Protein AF-A0A399F0K6-F1 (afdb_monomer_lite)

pLDDT: mean 90.64, std 8.32, range [60.53, 98.31]

Sequence (145 aa):
MRLSDVAQAIQGRLEGPDLEVSRLAPPETARPGELVAVREPKFLPQALQSGAALVLPDGLPLPEARSAVRVASLGAAWPRLLALFEPAEPWAGPGVHPTALVEAGVALDAVKDLLGHASISTTQIYLHATAGRLAEAARKLPRLP

Radius of gyration: 25.88 Å; chains: 1; bounding box: 55×28×73 Å

Foldseek 3Di:
DWVVVLLVQLVWDKDADTDAAQEADDLQAAADRHEYECPDLVCVVSNVVRNYAYEDEPPRDDPRHHMYTYDPDCVSSVVSNCVVHPPDDPVPDDDDDLLVCVVVVNDLVVSCVVVVNPDSVVSCVSVVDDPVNVVVVVVVDDDDD

Organism: NCBI:txid1408545

Structure (mmCIF, N/CA/C/O backbone):
data_AF-A0A399F0K6-F1
#
_entry.id   AF-A0A399F0K6-F1
#
loop_
_atom_site.group_PDB
_atom_site.id
_atom_site.type_symbol
_atom_site.label_atom_id
_atom_site.label_alt_id
_atom_site.label_comp_id
_atom_site.label_asym_id
_atom_site.label_entity_id
_atom_site.label_seq_id
_atom_site.pdbx_PDB_ins_code
_atom_site.Cartn_x
_atom_site.Cartn_y
_atom_site.Cartn_z
_atom_site.occupancy
_atom_site.B_iso_or_equiv
_atom_site.auth_seq_id
_atom_site.auth_comp_id
_atom_site.auth_asym_id
_atom_site.auth_atom_id
_atom_site.pdbx_PDB_model_num
ATOM 1 N N . MET A 1 1 ? -9.469 4.001 -2.336 1.00 94.31 1 MET A N 1
ATOM 2 C CA . MET A 1 1 ? -9.821 2.567 -2.205 1.00 94.31 1 MET A CA 1
ATOM 3 C C . MET A 1 1 ? -10.547 2.380 -0.885 1.00 94.31 1 MET A C 1
ATOM 5 O O . MET A 1 1 ? -10.182 3.072 0.060 1.00 94.31 1 MET A O 1
ATOM 9 N N . ARG A 1 2 ? -11.571 1.526 -0.800 1.00 97.81 2 ARG A N 1
ATOM 10 C CA . ARG A 1 2 ? -12.277 1.286 0.470 1.00 97.81 2 ARG A CA 1
ATOM 11 C C . ARG A 1 2 ? -11.518 0.286 1.341 1.00 97.81 2 ARG A C 1
ATOM 13 O O . ARG A 1 2 ? -10.763 -0.539 0.829 1.00 97.81 2 ARG A O 1
ATOM 20 N N . LEU A 1 3 ? -11.692 0.347 2.661 1.00 98.00 3 LEU A N 1
ATOM 21 C CA . LEU A 1 3 ? -11.060 -0.611 3.575 1.00 98.00 3 LEU A CA 1
ATOM 22 C C . LEU A 1 3 ? -11.582 -2.036 3.376 1.00 98.00 3 LEU A C 1
ATOM 24 O O . LEU A 1 3 ? -10.837 -2.986 3.601 1.00 98.00 3 LEU A O 1
ATOM 28 N N . SER A 1 4 ? -12.828 -2.190 2.931 1.00 98.12 4 SER A N 1
ATOM 29 C CA . SER A 1 4 ? -13.395 -3.467 2.493 1.00 98.12 4 SER A CA 1
ATOM 30 C C . SER A 1 4 ? -12.610 -4.080 1.322 1.00 98.12 4 SER A C 1
ATOM 32 O O . SER A 1 4 ? -12.251 -5.258 1.391 1.00 98.12 4 SER A O 1
ATOM 34 N N . ASP A 1 5 ? -12.243 -3.278 0.316 1.00 98.19 5 ASP A N 1
ATOM 35 C CA . ASP A 1 5 ? -11.397 -3.713 -0.807 1.00 98.19 5 ASP A CA 1
ATOM 36 C C . ASP A 1 5 ? -10.002 -4.133 -0.320 1.00 98.19 5 ASP A C 1
ATOM 38 O O . ASP A 1 5 ? -9.488 -5.189 -0.697 1.00 98.19 5 ASP A O 1
ATOM 42 N N . VAL A 1 6 ? -9.399 -3.328 0.568 1.00 98.06 6 VAL A N 1
ATOM 43 C CA . VAL A 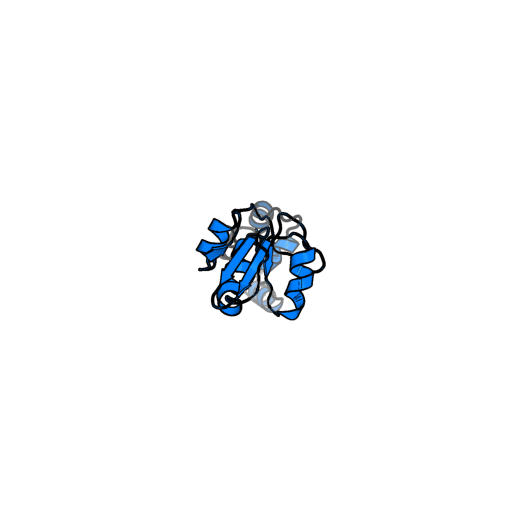1 6 ? -8.099 -3.642 1.182 1.00 98.06 6 VAL A CA 1
ATOM 44 C C . VAL A 1 6 ? -8.183 -4.965 1.943 1.00 98.06 6 VAL A C 1
ATOM 46 O O . VAL A 1 6 ? -7.325 -5.827 1.760 1.00 98.06 6 VAL A O 1
ATOM 49 N N . ALA A 1 7 ? -9.218 -5.150 2.768 1.00 98.25 7 ALA A N 1
ATOM 50 C CA . ALA A 1 7 ? -9.437 -6.371 3.535 1.00 98.25 7 ALA A CA 1
ATOM 51 C C . ALA A 1 7 ? -9.543 -7.595 2.623 1.00 98.25 7 ALA A C 1
ATOM 53 O O . ALA A 1 7 ? -8.850 -8.584 2.857 1.00 98.25 7 ALA A O 1
ATOM 54 N N . GLN A 1 8 ? -10.326 -7.516 1.549 1.00 98.00 8 GLN A N 1
ATOM 55 C CA . GLN A 1 8 ? -10.437 -8.602 0.580 1.00 98.00 8 GLN A CA 1
ATOM 56 C C . GLN A 1 8 ? -9.084 -8.925 -0.072 1.00 98.00 8 GLN A C 1
ATOM 58 O O . GLN A 1 8 ? -8.683 -10.090 -0.122 1.00 98.00 8 GLN A O 1
ATOM 63 N N . ALA A 1 9 ? -8.355 -7.906 -0.530 1.00 97.38 9 ALA A N 1
ATOM 64 C CA . ALA A 1 9 ? -7.089 -8.081 -1.234 1.00 97.38 9 ALA A CA 1
ATOM 65 C C . ALA A 1 9 ? -5.976 -8.668 -0.351 1.00 97.38 9 ALA A C 1
ATOM 67 O O . ALA A 1 9 ? -5.178 -9.484 -0.818 1.00 97.38 9 ALA A O 1
ATOM 68 N N . ILE A 1 10 ? -5.925 -8.294 0.932 1.00 97.50 10 ILE A N 1
ATOM 69 C CA . ILE A 1 10 ? -4.909 -8.797 1.870 1.00 97.50 10 ILE A CA 1
ATOM 70 C C . ILE A 1 10 ? -5.371 -10.012 2.684 1.00 97.50 10 ILE A C 1
ATOM 72 O O . ILE A 1 10 ? -4.638 -10.454 3.569 1.00 97.50 10 ILE A O 1
ATOM 76 N N . GLN A 1 11 ? -6.549 -10.569 2.372 1.00 97.31 11 GLN A N 1
ATOM 77 C CA . GLN A 1 11 ? -7.168 -11.698 3.084 1.00 97.31 11 GLN A CA 1
ATOM 78 C C . GLN A 1 11 ? -7.409 -11.406 4.577 1.00 97.31 11 GLN A C 1
ATOM 80 O O . GLN A 1 11 ? -7.213 -12.259 5.443 1.00 97.31 11 GLN A O 1
ATOM 85 N N . GLY A 1 12 ? -7.801 -10.170 4.870 1.00 97.31 12 GLY A N 1
ATOM 86 C CA . GLY A 1 12 ? -8.183 -9.694 6.189 1.00 97.31 12 GLY A CA 1
ATOM 87 C C . GLY A 1 12 ? -9.694 -9.549 6.371 1.00 97.31 12 GLY A C 1
ATOM 88 O O . GLY A 1 12 ? -10.498 -9.894 5.507 1.00 97.31 12 GLY A O 1
ATOM 89 N N . ARG A 1 13 ? -10.081 -8.998 7.521 1.00 97.88 13 ARG A N 1
ATOM 90 C CA . ARG A 1 13 ? -11.466 -8.694 7.899 1.00 97.88 13 ARG A CA 1
ATOM 91 C C . ARG A 1 13 ? -11.575 -7.231 8.304 1.00 97.88 13 ARG A C 1
ATOM 93 O O . ARG A 1 13 ? -10.794 -6.772 9.132 1.00 97.88 13 ARG A O 1
ATOM 100 N N . LEU A 1 14 ? -12.552 -6.517 7.759 1.00 97.75 14 LEU A N 1
ATOM 101 C CA . LEU A 1 14 ? -12.866 -5.158 8.193 1.00 97.75 14 LEU A CA 1
ATOM 102 C C . LEU A 1 14 ? -13.531 -5.169 9.580 1.00 97.75 14 LEU A C 1
ATOM 104 O O . LEU A 1 14 ? -14.462 -5.934 9.825 1.00 97.75 14 LEU A O 1
ATOM 108 N N . GLU A 1 15 ? -13.062 -4.299 10.466 1.00 96.94 15 GLU A N 1
ATOM 109 C CA . GLU A 1 15 ? -13.642 -3.976 11.768 1.00 96.94 15 GLU A CA 1
ATOM 110 C C . GLU A 1 15 ? -13.856 -2.456 11.835 1.00 96.94 15 GLU A C 1
ATOM 112 O O . GLU A 1 15 ? -12.934 -1.689 11.552 1.00 96.94 15 GLU A O 1
ATOM 117 N N . GLY A 1 16 ? -15.069 -2.020 12.181 1.00 95.12 16 GLY A N 1
ATOM 118 C CA . GLY A 1 16 ? -15.456 -0.605 12.170 1.00 95.12 16 GLY A CA 1
ATOM 119 C C . GLY A 1 16 ? -15.940 -0.091 10.800 1.00 95.12 16 GLY A C 1
ATOM 120 O O . GLY A 1 16 ? -16.232 -0.885 9.903 1.00 95.12 16 GLY A O 1
ATOM 121 N N . PRO A 1 17 ? -16.081 1.239 10.638 1.00 96.00 17 PRO A N 1
ATOM 122 C CA . PRO A 1 17 ? -16.594 1.855 9.411 1.00 96.00 17 PRO A CA 1
ATOM 123 C C . PRO A 1 17 ? -15.742 1.573 8.164 1.00 96.00 17 PRO A C 1
ATOM 125 O O . PRO A 1 17 ? -14.512 1.563 8.237 1.00 96.00 17 PRO A O 1
ATOM 128 N N . ASP A 1 18 ? -16.386 1.437 7.002 1.00 97.50 18 ASP A N 1
ATOM 129 C CA . ASP A 1 18 ? -15.705 1.272 5.712 1.00 97.50 18 ASP A CA 1
ATOM 130 C C . ASP A 1 18 ? -15.276 2.623 5.115 1.00 97.50 18 ASP A C 1
ATOM 132 O O . ASP A 1 18 ? -16.019 3.273 4.372 1.00 97.50 18 ASP A O 1
ATOM 136 N N . LEU A 1 19 ? -14.079 3.069 5.499 1.00 97.25 19 LEU A N 1
ATOM 137 C CA . LEU A 1 19 ? -13.510 4.355 5.100 1.00 97.25 19 LEU A CA 1
ATOM 138 C C . LEU A 1 19 ? -12.766 4.263 3.764 1.00 97.25 19 LEU A C 1
ATOM 140 O O . LEU A 1 19 ? -12.253 3.212 3.384 1.00 97.25 19 LEU A O 1
ATOM 144 N N . GLU A 1 20 ? -12.646 5.397 3.078 1.00 97.81 20 GLU A N 1
ATOM 145 C CA . GLU A 1 20 ? -11.737 5.519 1.942 1.00 97.81 20 GLU A CA 1
ATOM 146 C C . GLU A 1 20 ? -10.314 5.819 2.415 1.00 97.81 20 GLU A C 1
ATOM 148 O O . GLU A 1 20 ? -10.082 6.705 3.241 1.00 97.81 20 GLU A O 1
ATOM 153 N N . VAL A 1 21 ? -9.357 5.082 1.856 1.00 97.38 21 VAL A N 1
ATOM 154 C CA . VAL A 1 21 ? -7.924 5.285 2.050 1.00 97.38 21 VAL A CA 1
ATOM 155 C C . VAL A 1 21 ? -7.216 5.498 0.718 1.00 97.38 21 VAL A C 1
ATOM 157 O O . VAL A 1 21 ? -7.592 4.932 -0.317 1.00 97.38 21 VAL A O 1
ATOM 160 N N . SER A 1 22 ? -6.187 6.341 0.753 1.00 95.31 22 SER A N 1
ATOM 161 C CA . SER A 1 22 ? -5.438 6.769 -0.435 1.00 95.31 22 SER A CA 1
ATOM 162 C C . SER A 1 22 ? -4.010 6.228 -0.493 1.00 95.31 22 SER A C 1
ATOM 164 O O . SER A 1 22 ? -3.507 5.976 -1.584 1.00 95.31 22 SER A O 1
ATOM 166 N N . ARG A 1 23 ? -3.353 6.035 0.658 1.00 95.06 23 ARG A N 1
ATOM 167 C CA . ARG A 1 23 ? -1.952 5.596 0.736 1.00 95.06 23 ARG A CA 1
ATOM 168 C C . ARG A 1 23 ? -1.597 4.965 2.080 1.00 95.06 23 ARG A C 1
ATOM 170 O O . ARG A 1 23 ? -2.294 5.179 3.075 1.00 95.06 23 ARG A O 1
ATOM 177 N N . LEU A 1 24 ? -0.466 4.260 2.103 1.00 96.19 24 LEU A N 1
ATOM 178 C CA . LEU A 1 24 ? 0.218 3.863 3.333 1.00 96.19 24 LEU A CA 1
ATOM 179 C C . LEU A 1 24 ? 1.017 5.033 3.914 1.00 96.19 24 LEU A C 1
ATOM 181 O O . LEU A 1 24 ? 1.637 5.799 3.173 1.00 96.19 24 LEU A O 1
ATOM 185 N N . ALA A 1 25 ? 1.038 5.139 5.239 1.00 96.12 25 ALA A N 1
ATOM 186 C CA . ALA A 1 25 ? 1.834 6.124 5.960 1.00 96.12 25 ALA A CA 1
ATOM 187 C C . ALA A 1 25 ? 2.403 5.535 7.264 1.00 96.12 25 ALA A C 1
ATOM 189 O O . ALA A 1 25 ? 1.809 4.622 7.847 1.00 96.12 25 ALA A O 1
ATOM 190 N N . PRO A 1 26 ? 3.560 6.029 7.736 1.00 95.19 26 PRO A N 1
ATOM 191 C CA . PRO A 1 26 ? 4.107 5.626 9.022 1.00 95.19 26 PRO A CA 1
ATOM 192 C C . PRO A 1 26 ? 3.340 6.318 10.171 1.00 95.19 26 PRO A C 1
ATOM 194 O O . PRO A 1 26 ? 2.827 7.429 9.984 1.00 95.19 26 PRO A O 1
ATOM 197 N N . PRO A 1 27 ? 3.245 5.695 11.361 1.00 93.62 27 PRO A N 1
ATOM 198 C CA . PRO A 1 27 ? 2.401 6.175 12.462 1.00 93.62 27 PRO A CA 1
ATOM 199 C C . PRO A 1 27 ? 2.738 7.596 12.949 1.00 93.62 27 PRO A C 1
ATOM 201 O O . PRO A 1 27 ? 1.875 8.259 13.512 1.00 93.62 27 PRO A O 1
ATOM 204 N N . GLU A 1 28 ? 3.960 8.089 12.724 1.00 92.25 28 GLU A N 1
ATOM 205 C CA . GLU A 1 28 ? 4.427 9.443 13.068 1.00 92.25 28 GLU A CA 1
ATOM 206 C C . GLU A 1 28 ? 3.769 10.547 12.237 1.00 92.25 28 GLU A C 1
ATOM 208 O O . GLU A 1 28 ? 3.620 11.668 12.717 1.00 92.25 28 GLU A O 1
ATOM 213 N N . THR A 1 29 ? 3.442 10.264 10.974 1.00 94.69 29 THR A N 1
ATOM 214 C CA . THR A 1 29 ? 3.027 11.296 10.003 1.00 94.69 29 THR A CA 1
ATOM 215 C C . THR A 1 29 ? 1.668 11.033 9.375 1.00 94.69 29 THR A C 1
ATOM 217 O O . THR A 1 29 ? 1.165 11.895 8.647 1.00 94.69 29 THR A O 1
ATOM 220 N N . ALA A 1 30 ? 1.089 9.866 9.656 1.00 96.75 30 ALA A N 1
ATOM 221 C CA . ALA A 1 30 ? -0.192 9.453 9.124 1.00 96.75 30 ALA A CA 1
ATOM 222 C C . ALA A 1 30 ? -1.327 10.403 9.527 1.00 96.75 30 ALA A C 1
ATOM 224 O O . ALA A 1 30 ? -1.291 11.054 10.574 1.00 96.75 30 ALA A O 1
ATOM 225 N N . ARG A 1 31 ? -2.345 10.477 8.670 1.00 96.12 31 ARG A N 1
ATOM 226 C CA . ARG A 1 31 ? -3.515 11.351 8.829 1.00 96.12 31 ARG A CA 1
ATOM 227 C C . ARG A 1 31 ? -4.819 10.593 8.556 1.00 96.12 31 ARG A C 1
ATOM 229 O O . ARG A 1 31 ? -4.789 9.505 7.974 1.00 96.12 31 ARG A O 1
ATOM 236 N N . PRO A 1 32 ? -5.991 11.151 8.915 1.00 96.56 32 PRO A N 1
ATOM 237 C CA . PRO A 1 32 ? -7.271 10.617 8.453 1.00 96.56 32 PRO A CA 1
ATOM 238 C C . PRO A 1 32 ? -7.309 10.491 6.918 1.00 96.56 32 PRO A C 1
ATOM 240 O O . PRO A 1 32 ? -6.863 11.396 6.215 1.00 96.56 32 PRO A O 1
ATOM 243 N N . GLY A 1 33 ? -7.833 9.374 6.402 1.00 96.75 33 GLY A N 1
ATOM 244 C CA . GLY A 1 33 ? -7.821 9.048 4.962 1.00 96.75 33 GLY A CA 1
ATOM 245 C C . GLY A 1 33 ? -6.574 8.284 4.484 1.00 96.75 33 GLY A C 1
ATOM 246 O O . GLY A 1 33 ? -6.430 7.993 3.292 1.00 96.75 33 GLY A O 1
ATOM 247 N N . GLU A 1 34 ? -5.673 7.937 5.402 1.00 97.62 34 GLU A N 1
ATOM 248 C CA . GLU A 1 34 ? -4.493 7.105 5.149 1.00 97.62 34 GLU A CA 1
ATOM 249 C C . GLU A 1 34 ? -4.566 5.797 5.942 1.00 97.62 34 GLU A C 1
ATOM 251 O O . GLU A 1 34 ? -5.452 5.605 6.782 1.00 97.62 34 GLU A O 1
ATOM 256 N N . LEU A 1 35 ? -3.635 4.886 5.657 1.00 97.88 35 LEU A N 1
ATOM 257 C CA . LEU A 1 35 ? -3.583 3.553 6.242 1.00 97.88 35 LEU A CA 1
ATOM 258 C C . LEU A 1 35 ? -2.235 3.301 6.932 1.00 97.88 35 LEU A C 1
ATOM 260 O O . LEU A 1 35 ? -1.176 3.466 6.328 1.00 97.88 35 LEU A O 1
ATOM 264 N N . VAL A 1 36 ? -2.272 2.856 8.189 1.00 97.88 36 VAL A N 1
ATOM 265 C CA . VAL A 1 36 ? -1.080 2.512 8.984 1.00 97.88 36 VAL A CA 1
ATOM 266 C C . VAL A 1 36 ? -1.070 1.020 9.295 1.00 97.88 36 VAL A C 1
ATOM 268 O O . VAL A 1 36 ? -1.980 0.508 9.942 1.00 97.88 36 VAL A O 1
ATOM 271 N N . ALA A 1 37 ? -0.011 0.315 8.902 1.00 97.19 37 ALA A N 1
ATOM 272 C CA . ALA A 1 37 ? 0.204 -1.081 9.280 1.00 97.19 37 ALA A CA 1
ATOM 273 C C . ALA A 1 37 ? 1.033 -1.183 10.568 1.00 97.19 37 ALA A C 1
ATOM 275 O O . ALA A 1 37 ? 2.222 -0.858 10.582 1.00 97.19 37 ALA A O 1
ATOM 276 N N . VAL A 1 38 ? 0.431 -1.666 11.657 1.00 96.12 38 VAL A N 1
ATOM 277 C CA . VAL A 1 38 ? 1.104 -1.744 12.964 1.00 96.12 38 VAL A CA 1
ATOM 278 C C . VAL A 1 38 ? 1.863 -3.064 13.084 1.00 96.12 38 VAL A C 1
ATOM 280 O O . VAL A 1 38 ? 1.311 -4.089 13.481 1.00 96.12 38 VAL A O 1
ATOM 283 N N . ARG A 1 39 ? 3.153 -3.036 12.730 1.00 90.38 39 ARG A N 1
ATOM 284 C CA . ARG A 1 39 ? 4.042 -4.214 12.770 1.00 90.38 39 ARG A CA 1
ATOM 285 C C . ARG A 1 39 ? 4.503 -4.605 14.163 1.00 90.38 39 ARG A C 1
ATOM 287 O O . ARG A 1 39 ? 4.694 -5.788 14.426 1.00 90.38 39 ARG A O 1
ATOM 294 N N . GLU A 1 40 ? 4.666 -3.627 15.042 1.00 91.38 40 GLU A N 1
ATOM 295 C CA . GLU A 1 40 ? 5.035 -3.851 16.435 1.00 91.38 40 GLU A CA 1
ATOM 296 C C . GLU A 1 40 ? 3.962 -3.230 17.338 1.00 91.38 40 GLU A C 1
ATOM 298 O O . GLU A 1 40 ? 3.656 -2.045 17.171 1.00 91.38 40 GLU A O 1
ATOM 303 N N . PRO A 1 41 ? 3.412 -3.970 18.321 1.00 91.12 41 PRO A N 1
ATOM 304 C CA . PRO A 1 41 ? 2.329 -3.480 19.179 1.00 91.12 41 PRO A CA 1
ATOM 305 C C . PRO A 1 41 ? 2.624 -2.152 19.888 1.00 91.12 41 PRO A C 1
ATOM 307 O O . PRO A 1 41 ? 1.709 -1.372 20.137 1.00 91.12 41 PRO A O 1
ATOM 310 N N . LYS A 1 42 ? 3.903 -1.855 20.164 1.00 93.94 42 LYS A N 1
ATOM 311 C CA . LYS A 1 42 ? 4.345 -0.608 20.810 1.00 93.94 42 LYS A CA 1
ATOM 312 C C . LYS A 1 42 ? 3.973 0.661 20.030 1.00 93.94 42 LYS A C 1
ATOM 314 O O . LYS A 1 42 ? 3.868 1.721 20.634 1.00 93.94 42 LYS A O 1
ATOM 319 N N . PHE A 1 43 ? 3.741 0.557 18.718 1.00 94.38 43 PHE A N 1
ATOM 320 C CA . PHE A 1 43 ? 3.346 1.688 17.872 1.00 94.38 43 PHE A CA 1
ATOM 321 C C . PHE A 1 43 ? 1.828 1.874 17.763 1.00 94.38 43 PHE A C 1
ATOM 323 O O . PHE A 1 43 ? 1.377 2.855 17.174 1.00 94.38 43 PHE A O 1
ATOM 330 N N . LEU A 1 44 ? 1.019 0.978 18.343 1.00 94.50 44 LEU A N 1
ATOM 331 C CA . LEU A 1 44 ? -0.441 1.098 18.320 1.00 94.50 44 LEU A CA 1
ATOM 332 C C . LEU A 1 44 ? -0.947 2.427 18.918 1.00 94.50 44 LEU A C 1
ATOM 334 O O . LEU A 1 44 ? -1.781 3.059 18.271 1.00 94.50 44 LEU A O 1
ATOM 338 N N . PRO A 1 45 ? -0.459 2.912 20.082 1.00 95.00 45 PRO A N 1
ATOM 339 C CA . PRO A 1 45 ? -0.921 4.186 20.638 1.00 95.00 45 PRO A CA 1
ATOM 340 C C . PRO A 1 45 ? -0.694 5.364 19.686 1.00 95.00 45 PRO A C 1
ATOM 342 O O . PRO A 1 45 ? -1.569 6.209 19.515 1.00 95.00 45 PRO A O 1
ATOM 345 N N . GLN A 1 46 ? 0.458 5.388 19.022 1.00 95.38 46 GLN A N 1
ATOM 346 C CA . GLN A 1 46 ? 0.824 6.429 18.069 1.00 95.38 46 GLN A CA 1
ATOM 347 C C . GLN A 1 46 ? -0.013 6.338 16.785 1.00 95.38 46 GLN A C 1
ATOM 349 O O . GLN A 1 46 ? -0.542 7.340 16.309 1.00 95.38 46 GLN A O 1
ATOM 354 N N . ALA A 1 47 ? -0.232 5.124 16.274 1.00 95.94 47 ALA A N 1
ATOM 355 C CA . ALA A 1 47 ? -1.114 4.891 15.136 1.00 95.94 47 ALA A CA 1
ATOM 356 C C . ALA A 1 47 ? -2.566 5.313 15.435 1.00 95.94 47 ALA A C 1
ATOM 358 O O . ALA A 1 47 ? -3.238 5.886 14.579 1.00 95.94 47 ALA A O 1
ATOM 359 N N . LEU A 1 48 ? -3.053 5.102 16.661 1.00 95.12 48 LEU A N 1
ATOM 360 C CA . LEU A 1 48 ? -4.376 5.566 17.086 1.00 95.12 48 LEU A CA 1
ATOM 361 C C . LEU A 1 48 ? -4.471 7.098 17.116 1.00 95.12 48 LEU A C 1
ATOM 363 O O . LEU A 1 48 ? -5.465 7.633 16.626 1.00 95.12 48 LEU A O 1
ATOM 367 N N . GLN A 1 49 ? -3.442 7.788 17.621 1.00 95.06 49 GLN A N 1
ATOM 368 C CA . GLN A 1 49 ? -3.381 9.258 17.670 1.00 95.06 49 GLN A CA 1
ATOM 369 C C . GLN A 1 49 ? -3.398 9.910 16.280 1.00 95.06 49 GLN A C 1
ATOM 371 O O . GLN A 1 49 ? -3.929 11.006 16.133 1.00 95.06 49 GLN A O 1
ATOM 376 N N . SER A 1 50 ? -2.872 9.228 15.256 1.00 95.75 50 SER A N 1
ATOM 377 C CA . SER A 1 50 ? -2.824 9.740 13.876 1.00 95.75 50 SER A CA 1
ATOM 378 C C . SER A 1 50 ? -4.201 9.960 13.228 1.00 95.75 50 SER A C 1
ATOM 380 O O . SER A 1 50 ? -4.327 10.667 12.229 1.00 95.75 50 SER A O 1
ATOM 382 N N . GLY A 1 51 ? -5.252 9.314 13.744 1.00 94.62 51 GLY A N 1
ATOM 383 C CA . GLY A 1 51 ? -6.578 9.333 13.123 1.00 94.62 51 GLY A CA 1
ATOM 384 C C . GLY A 1 51 ? -6.706 8.477 11.850 1.00 94.62 51 GLY A C 1
ATOM 385 O O . GLY A 1 51 ? -7.826 8.287 11.376 1.00 94.62 51 GLY A O 1
ATOM 386 N N . ALA A 1 52 ? -5.625 7.873 11.348 1.00 97.44 52 ALA A N 1
ATOM 387 C CA . ALA A 1 52 ? -5.616 7.006 10.164 1.00 97.44 52 ALA A CA 1
ATOM 388 C C . ALA A 1 52 ? -6.370 5.678 10.364 1.00 97.44 52 ALA A C 1
ATOM 390 O O . ALA A 1 52 ? -6.543 5.220 11.491 1.00 97.44 52 ALA A O 1
ATOM 391 N N . ALA A 1 53 ? -6.795 5.017 9.292 1.00 97.88 53 ALA A N 1
ATOM 392 C CA . ALA A 1 53 ? -7.245 3.631 9.397 1.00 97.88 53 ALA A CA 1
ATOM 393 C C . ALA A 1 53 ? -6.050 2.705 9.678 1.00 97.88 53 ALA A C 1
ATOM 395 O O . ALA A 1 53 ? -4.908 3.040 9.352 1.00 97.88 53 ALA A O 1
ATOM 396 N N . LEU A 1 54 ? -6.293 1.539 10.279 1.00 98.06 54 LEU A N 1
ATOM 397 C CA . LEU A 1 54 ? -5.219 0.644 10.724 1.00 98.06 54 LEU A CA 1
ATOM 398 C C . LEU A 1 54 ? -5.240 -0.706 9.999 1.00 98.06 54 LEU A C 1
ATOM 400 O O . LEU A 1 54 ? -6.298 -1.225 9.668 1.00 98.06 54 LEU A O 1
ATOM 404 N N . VAL A 1 55 ? -4.078 -1.327 9.815 1.00 98.06 55 VAL A N 1
ATOM 405 C CA . VAL A 1 55 ? -3.957 -2.771 9.569 1.00 98.06 55 VAL A CA 1
ATOM 406 C C . VAL A 1 55 ? -3.315 -3.386 10.799 1.00 98.06 55 VAL A C 1
ATOM 408 O O . V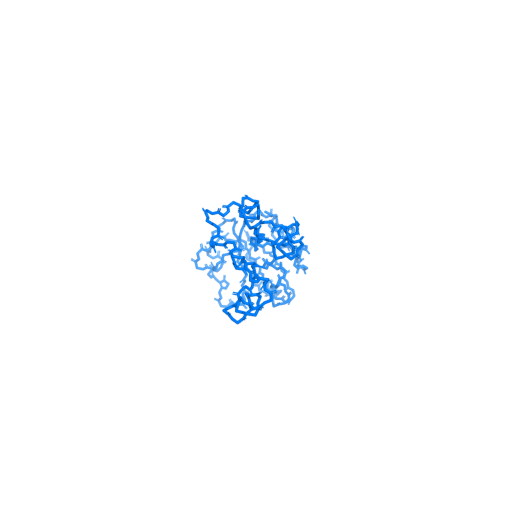AL A 1 55 ? -2.187 -3.031 11.157 1.00 98.06 55 VAL A O 1
ATOM 411 N N . LEU A 1 56 ? -4.043 -4.278 11.464 1.00 97.00 56 LEU A N 1
ATOM 412 C CA . LEU A 1 56 ? -3.665 -4.836 12.759 1.00 97.00 56 LEU A CA 1
ATOM 413 C C . LEU A 1 56 ? -3.690 -6.364 12.711 1.00 97.00 56 LEU A C 1
ATOM 415 O O . LEU A 1 56 ? -4.618 -6.931 12.130 1.00 97.00 56 LEU A O 1
ATOM 419 N N . PRO A 1 57 ? -2.745 -7.056 13.371 1.00 94.81 57 PRO A N 1
ATOM 420 C CA . PRO A 1 57 ? -2.950 -8.457 13.690 1.00 94.81 57 PRO A CA 1
ATOM 421 C C . PRO A 1 57 ? -4.201 -8.655 14.566 1.00 94.81 57 PRO A C 1
ATOM 423 O O . PRO A 1 57 ? -4.639 -7.741 15.284 1.00 94.81 57 PRO A O 1
ATOM 426 N N . ASP A 1 58 ? -4.782 -9.852 14.511 1.00 91.69 58 ASP A N 1
ATOM 427 C CA . ASP A 1 58 ? -5.844 -10.254 15.435 1.00 91.69 58 ASP A CA 1
ATOM 428 C C . ASP A 1 58 ? -5.380 -10.119 16.905 1.00 91.69 58 ASP A C 1
ATOM 430 O O . ASP A 1 58 ? -4.207 -10.302 17.233 1.00 91.69 58 ASP A O 1
ATOM 434 N N . GLY A 1 59 ? -6.305 -9.765 17.803 1.00 87.50 59 GLY A N 1
ATOM 435 C CA . GLY A 1 59 ? -6.053 -9.673 19.249 1.00 87.50 59 GLY A CA 1
ATOM 436 C C . GLY A 1 59 ? -5.535 -8.324 19.766 1.00 87.50 59 GLY A C 1
ATOM 437 O O . GLY A 1 59 ? -5.543 -8.108 20.976 1.00 87.50 59 GLY A O 1
ATOM 438 N N . LEU A 1 60 ? -5.139 -7.384 18.898 1.00 90.06 60 LEU A N 1
ATOM 439 C CA . LEU A 1 60 ? -4.833 -6.016 19.344 1.00 90.06 60 LEU A CA 1
ATOM 440 C C . LEU A 1 60 ? -6.114 -5.209 19.613 1.00 90.06 60 LEU A C 1
ATOM 442 O O . LEU A 1 60 ? -7.060 -5.303 18.829 1.00 90.06 60 LEU A O 1
ATOM 446 N N . PRO A 1 61 ? -6.168 -4.375 20.662 1.00 91.06 61 PRO A N 1
ATOM 447 C CA . PRO A 1 61 ? -7.360 -3.589 20.957 1.00 91.06 61 PRO A CA 1
ATOM 448 C C . PRO A 1 61 ? -7.613 -2.528 19.879 1.00 91.06 61 PRO A C 1
ATOM 450 O O . PRO A 1 61 ? -6.679 -1.907 19.369 1.00 91.06 61 PRO A O 1
ATOM 453 N N . LEU A 1 62 ? -8.888 -2.301 19.561 1.00 92.69 62 LEU A N 1
ATOM 454 C CA . LEU A 1 62 ? -9.344 -1.227 18.682 1.00 92.69 62 LEU A CA 1
ATOM 455 C C . LEU A 1 62 ? -10.506 -0.487 19.366 1.00 92.69 62 LEU A C 1
ATOM 457 O O . LEU A 1 62 ? -11.478 -1.133 19.752 1.00 92.69 62 LEU A O 1
ATOM 461 N N . PRO A 1 63 ? -10.423 0.841 19.555 1.00 92.06 63 PRO A N 1
ATOM 462 C CA . PRO A 1 63 ? -11.549 1.627 20.060 1.00 92.06 63 PRO A CA 1
ATOM 463 C C . PRO A 1 63 ? -12.727 1.626 19.073 1.00 92.06 63 PRO A C 1
ATOM 465 O O . PRO A 1 63 ? -12.502 1.682 17.867 1.00 92.06 63 PRO A O 1
ATOM 468 N N . GLU A 1 64 ? -13.970 1.654 19.567 1.00 84.62 64 GLU A N 1
ATOM 469 C CA . GLU A 1 64 ? -15.195 1.507 18.747 1.00 84.62 64 GLU A CA 1
ATOM 470 C C . GLU A 1 64 ? -15.311 2.503 17.577 1.00 84.62 64 GLU A C 1
ATOM 472 O O . GLU A 1 64 ? -15.846 2.172 16.523 1.00 84.62 64 GLU A O 1
ATOM 477 N N . ALA A 1 65 ? -14.776 3.718 17.728 1.00 86.81 65 ALA A N 1
ATOM 478 C CA . ALA A 1 65 ? -14.824 4.761 16.699 1.00 86.81 65 ALA A CA 1
ATOM 479 C C . ALA A 1 65 ? -13.742 4.623 15.605 1.00 86.81 65 ALA A C 1
ATOM 481 O O . ALA A 1 65 ? -13.550 5.541 14.804 1.00 86.81 65 ALA A O 1
ATOM 482 N N . ARG A 1 66 ? -12.965 3.534 15.595 1.00 94.25 66 ARG A N 1
ATOM 483 C CA . ARG A 1 66 ? -11.813 3.356 14.701 1.00 94.25 66 ARG A CA 1
ATOM 484 C C . ARG A 1 66 ? -12.071 2.240 13.698 1.00 94.25 66 ARG A C 1
ATOM 486 O O . ARG A 1 66 ? -12.742 1.261 14.001 1.00 94.25 66 ARG A O 1
ATOM 493 N N . SER A 1 67 ? -11.486 2.390 12.515 1.00 97.19 67 SER A N 1
ATOM 494 C CA . SER A 1 67 ? -11.530 1.372 11.468 1.00 97.19 67 SER A CA 1
ATOM 495 C C . SER A 1 67 ? -10.202 0.643 11.380 1.00 97.19 67 SER A C 1
ATOM 497 O O . SER A 1 67 ? -9.138 1.275 11.341 1.00 97.19 67 SER A O 1
ATOM 499 N N . ALA A 1 68 ? -10.264 -0.681 11.293 1.00 97.56 68 ALA A N 1
ATOM 500 C CA . ALA A 1 68 ? -9.097 -1.501 11.044 1.00 97.56 68 ALA A CA 1
ATOM 501 C C . ALA A 1 68 ? -9.388 -2.662 10.095 1.00 97.56 68 ALA A C 1
ATOM 503 O O . ALA A 1 68 ? -10.475 -3.231 10.081 1.00 97.56 68 ALA A O 1
ATOM 504 N N . VAL A 1 69 ? -8.365 -3.064 9.351 1.00 98.31 69 VAL A N 1
ATOM 505 C CA . VAL A 1 69 ? -8.312 -4.354 8.674 1.00 98.31 69 VAL A CA 1
ATOM 506 C C . VAL A 1 69 ? -7.530 -5.319 9.558 1.00 98.31 69 VAL A C 1
ATOM 508 O O . VAL A 1 69 ? -6.334 -5.140 9.801 1.00 98.31 69 VAL A O 1
ATOM 511 N N . ARG A 1 70 ? -8.218 -6.344 10.055 1.00 97.69 70 ARG A N 1
ATOM 512 C CA . ARG A 1 70 ? -7.650 -7.427 10.856 1.00 97.69 70 ARG A CA 1
ATOM 513 C C . ARG A 1 70 ? -7.029 -8.484 9.969 1.00 97.69 70 ARG A C 1
ATOM 515 O O . ARG A 1 70 ? -7.658 -8.919 9.009 1.00 97.69 70 ARG A O 1
ATOM 522 N N . VAL A 1 71 ? -5.826 -8.925 10.311 1.00 97.62 71 VAL A N 1
ATOM 523 C CA . VAL A 1 71 ? -5.119 -9.994 9.599 1.00 97.62 71 VAL A CA 1
ATOM 524 C C . VAL A 1 71 ? -4.565 -11.019 10.583 1.00 97.62 71 VAL A C 1
ATOM 526 O O . VAL A 1 71 ? -4.088 -10.663 11.655 1.00 97.62 71 VAL A O 1
ATOM 529 N N . ALA A 1 72 ? -4.548 -12.296 10.201 1.00 95.38 72 ALA A N 1
ATOM 530 C CA . ALA A 1 72 ? -3.944 -13.336 11.037 1.00 95.38 72 ALA A CA 1
ATOM 531 C C . ALA A 1 72 ? -2.417 -13.157 11.167 1.00 95.38 72 ALA A C 1
ATOM 533 O O . ALA A 1 72 ? -1.827 -13.429 12.209 1.00 95.38 72 ALA A O 1
ATOM 534 N N . SER A 1 73 ? -1.761 -12.681 10.102 1.00 94.38 73 SER A N 1
ATOM 535 C CA . SER A 1 73 ? -0.325 -12.397 10.082 1.00 94.38 73 SER A CA 1
ATOM 536 C C . SER A 1 73 ? -0.031 -11.193 9.203 1.00 94.38 73 SER A C 1
ATOM 538 O O . SER A 1 73 ? -0.215 -11.230 7.985 1.00 94.38 73 SER A O 1
ATOM 540 N N . LEU A 1 74 ? 0.492 -10.129 9.816 1.00 94.06 74 LEU A N 1
ATOM 541 C CA . LEU A 1 74 ? 0.877 -8.936 9.071 1.00 94.06 74 LEU A CA 1
ATOM 542 C C . LEU A 1 74 ? 2.056 -9.210 8.132 1.00 94.06 74 LEU A C 1
ATOM 544 O O . LEU A 1 74 ? 2.093 -8.658 7.043 1.00 94.06 74 LEU A O 1
ATOM 548 N N . GLY A 1 75 ? 2.975 -10.107 8.505 1.00 94.38 75 GLY A N 1
ATOM 549 C CA . GLY A 1 75 ? 4.073 -10.518 7.628 1.00 94.38 75 GLY A CA 1
ATOM 550 C C . GLY A 1 75 ? 3.578 -11.183 6.341 1.00 94.38 75 GLY A C 1
ATOM 551 O O . GLY A 1 75 ? 4.080 -10.873 5.266 1.00 94.38 75 GLY A O 1
ATOM 552 N N . ALA A 1 76 ? 2.552 -12.036 6.432 1.00 94.81 76 ALA A N 1
ATOM 553 C CA . ALA A 1 76 ? 1.948 -12.682 5.265 1.00 94.81 76 ALA A CA 1
ATOM 554 C C . ALA A 1 76 ? 1.083 -11.720 4.429 1.00 94.81 76 ALA A C 1
ATOM 556 O O . ALA A 1 76 ? 0.998 -11.864 3.209 1.00 94.81 76 ALA A O 1
ATOM 557 N N . ALA A 1 77 ? 0.443 -10.739 5.071 1.00 96.88 77 ALA A N 1
ATOM 558 C CA . ALA A 1 77 ? -0.350 -9.712 4.399 1.00 96.88 77 ALA A CA 1
ATOM 559 C C . ALA A 1 77 ? 0.516 -8.618 3.743 1.00 96.88 77 ALA A C 1
ATOM 561 O O . ALA A 1 77 ? 0.081 -7.999 2.775 1.00 96.88 77 ALA A O 1
ATOM 562 N N . TRP A 1 78 ? 1.739 -8.395 4.237 1.00 95.44 78 TRP A N 1
ATOM 563 C CA . TRP A 1 78 ? 2.597 -7.267 3.861 1.00 95.44 78 TRP A CA 1
ATOM 564 C C . TRP A 1 78 ? 2.869 -7.136 2.355 1.00 95.44 78 TRP A C 1
ATOM 566 O O . TRP A 1 78 ? 2.657 -6.042 1.836 1.00 95.44 78 TRP A O 1
ATOM 576 N N . PRO A 1 79 ? 3.251 -8.198 1.611 1.00 95.69 79 PRO A N 1
ATOM 577 C CA . PRO A 1 79 ? 3.492 -8.072 0.172 1.00 95.69 79 PRO A CA 1
ATOM 578 C C . PRO A 1 79 ? 2.236 -7.662 -0.603 1.00 95.69 79 PRO A C 1
ATOM 580 O O . PRO A 1 79 ? 2.305 -6.831 -1.501 1.00 95.69 79 PRO A O 1
ATOM 583 N N . ARG A 1 80 ? 1.069 -8.203 -0.221 1.00 95.94 80 ARG A N 1
ATOM 584 C CA . ARG A 1 80 ? -0.218 -7.852 -0.841 1.00 95.94 80 ARG A CA 1
ATOM 585 C C . ARG A 1 80 ? -0.608 -6.419 -0.513 1.00 95.94 80 ARG A C 1
ATOM 587 O O . ARG A 1 80 ? -1.096 -5.714 -1.381 1.00 95.94 80 ARG A O 1
ATOM 594 N N . LEU A 1 81 ? -0.366 -5.990 0.725 1.00 96.25 81 LEU A N 1
ATOM 595 C CA . LEU A 1 81 ? -0.642 -4.629 1.160 1.00 96.25 81 LEU A CA 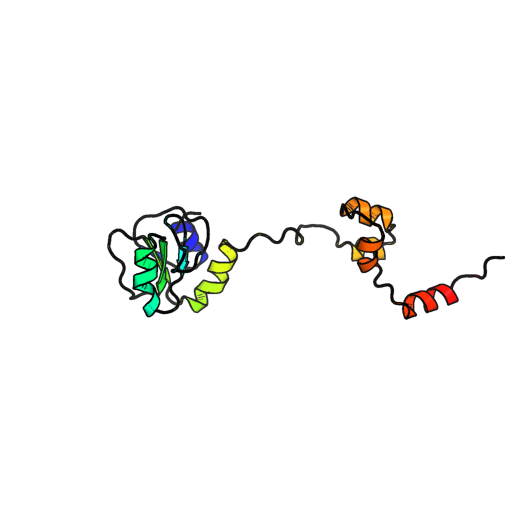1
ATOM 596 C C . LEU A 1 81 ? 0.215 -3.609 0.402 1.00 96.25 81 LEU A C 1
ATOM 598 O O . LEU A 1 81 ? -0.319 -2.600 -0.042 1.00 96.25 81 LEU A O 1
ATOM 602 N N . LEU A 1 82 ? 1.516 -3.870 0.234 1.00 94.31 82 LEU A N 1
ATOM 603 C CA . LEU A 1 82 ? 2.401 -2.997 -0.540 1.00 94.31 82 LEU A CA 1
ATOM 604 C C . LEU A 1 82 ? 1.953 -2.891 -2.000 1.00 94.31 82 LEU A C 1
ATOM 606 O O . LEU A 1 82 ? 1.816 -1.779 -2.499 1.00 94.31 82 LEU A O 1
ATOM 610 N N . ALA A 1 83 ? 1.619 -4.018 -2.634 1.00 92.44 83 ALA A N 1
ATOM 611 C CA . ALA A 1 83 ? 1.182 -4.052 -4.029 1.00 92.44 83 ALA A CA 1
ATOM 612 C C . ALA A 1 83 ? -0.076 -3.204 -4.317 1.00 92.44 83 ALA A C 1
ATOM 614 O O . ALA A 1 83 ? -0.285 -2.794 -5.453 1.00 92.44 83 ALA A O 1
ATOM 615 N N . LEU A 1 84 ? -0.915 -2.920 -3.310 1.00 93.62 84 LEU A N 1
ATOM 616 C CA . LEU A 1 84 ? -2.095 -2.055 -3.467 1.00 93.62 84 LEU A CA 1
ATOM 617 C C . LEU A 1 84 ? -1.757 -0.564 -3.579 1.00 93.62 84 LEU A C 1
ATOM 619 O O . LEU A 1 84 ? -2.567 0.202 -4.099 1.00 93.62 84 LEU A O 1
ATOM 623 N N . PHE A 1 85 ? -0.610 -0.144 -3.044 1.00 91.12 85 PHE A N 1
ATOM 624 C CA . PHE A 1 85 ? -0.222 1.267 -2.932 1.00 91.12 85 PHE A CA 1
ATOM 625 C C . PHE A 1 85 ? 1.104 1.584 -3.628 1.00 91.12 85 PHE A C 1
ATOM 627 O O . PHE A 1 85 ? 1.544 2.735 -3.618 1.00 91.12 85 PHE A O 1
ATOM 634 N N . GLU A 1 86 ? 1.744 0.583 -4.223 1.00 84.81 86 GLU A N 1
ATOM 635 C CA . GLU A 1 86 ? 2.916 0.762 -5.062 1.00 84.81 86 GLU A CA 1
ATOM 636 C C . GLU A 1 86 ? 2.488 1.413 -6.389 1.00 84.81 86 GLU A C 1
ATOM 638 O O . GLU A 1 86 ? 1.535 0.951 -7.026 1.00 84.81 86 GLU A O 1
ATOM 643 N N . PRO A 1 87 ? 3.119 2.526 -6.804 1.00 71.44 87 PRO A N 1
ATOM 644 C CA . PRO A 1 87 ? 2.797 3.142 -8.080 1.00 71.44 87 PRO A CA 1
ATOM 645 C C . PRO A 1 87 ? 3.117 2.162 -9.209 1.00 71.44 87 PRO A C 1
ATOM 647 O O . PRO A 1 87 ? 4.179 1.542 -9.212 1.00 71.44 87 PRO A O 1
ATOM 650 N N . ALA A 1 88 ? 2.216 2.051 -10.187 1.00 67.06 88 ALA A N 1
ATOM 651 C CA . ALA A 1 88 ? 2.496 1.291 -11.397 1.00 67.06 88 ALA A CA 1
ATOM 652 C C . ALA A 1 88 ? 3.777 1.834 -12.040 1.00 67.06 88 ALA A C 1
ATOM 654 O O . ALA A 1 88 ? 3.865 3.031 -12.325 1.00 67.06 88 ALA A O 1
ATOM 655 N N . GLU A 1 89 ? 4.768 0.968 -12.245 1.00 65.62 89 GLU A N 1
ATOM 656 C CA . GLU A 1 89 ? 6.023 1.365 -12.868 1.00 65.62 89 GLU A CA 1
ATOM 657 C C . GLU A 1 89 ? 5.759 1.818 -14.313 1.00 65.62 89 GLU A C 1
ATOM 659 O O . GLU A 1 89 ? 5.379 0.998 -15.153 1.00 65.62 89 GLU A O 1
ATOM 664 N N . PRO A 1 90 ? 5.958 3.110 -14.648 1.00 63.44 90 PRO A N 1
ATOM 665 C CA . PRO A 1 90 ? 5.551 3.649 -15.949 1.00 63.44 90 PRO A CA 1
ATOM 666 C C . PRO A 1 90 ? 6.297 3.020 -17.130 1.00 63.44 90 PRO A C 1
ATOM 668 O O . PRO A 1 90 ? 5.834 3.071 -18.265 1.00 63.44 90 PRO A O 1
ATOM 671 N N . TRP A 1 91 ? 7.471 2.446 -16.868 1.00 65.88 91 TRP A N 1
ATOM 672 C CA . TRP A 1 91 ? 8.352 1.866 -17.875 1.00 65.88 91 TRP A CA 1
ATOM 673 C C . TRP A 1 91 ? 8.002 0.410 -18.223 1.00 65.88 91 TRP A C 1
ATOM 675 O O . TRP A 1 91 ? 8.488 -0.099 -19.230 1.00 65.88 91 TRP A O 1
ATOM 685 N N . ALA A 1 92 ? 7.143 -0.251 -17.439 1.00 60.53 92 ALA A N 1
ATOM 686 C CA . ALA A 1 92 ? 6.755 -1.652 -17.618 1.00 60.53 92 ALA A CA 1
ATOM 687 C C . ALA A 1 92 ? 5.472 -1.828 -18.463 1.00 60.53 92 ALA A C 1
ATOM 689 O O . ALA A 1 92 ? 4.756 -2.824 -18.335 1.00 60.53 92 ALA A O 1
ATOM 690 N N . GLY A 1 93 ? 5.144 -0.848 -19.310 1.00 64.94 93 GLY A N 1
ATOM 691 C CA . GLY A 1 93 ? 3.989 -0.919 -20.203 1.00 64.94 93 GLY A CA 1
ATOM 692 C C . GLY A 1 93 ? 4.140 -1.994 -21.295 1.00 64.94 93 GLY A C 1
ATOM 693 O O . GLY A 1 93 ? 5.260 -2.352 -21.667 1.00 64.94 93 GLY A O 1
ATOM 694 N N . PRO A 1 94 ? 3.027 -2.509 -21.850 1.00 66.06 94 PRO A N 1
ATOM 695 C CA . PRO A 1 94 ? 3.073 -3.413 -22.994 1.00 66.06 94 PRO A CA 1
ATOM 696 C C . PRO A 1 94 ? 3.728 -2.724 -24.202 1.00 66.06 94 PRO A C 1
ATOM 698 O O . PRO A 1 94 ? 3.346 -1.619 -24.582 1.00 66.06 94 PRO A O 1
ATOM 701 N N . GLY A 1 95 ? 4.705 -3.387 -24.820 1.00 75.00 95 GLY A N 1
ATOM 702 C CA . GLY A 1 95 ? 5.449 -2.860 -25.963 1.00 75.00 95 GLY A CA 1
ATOM 703 C C . GLY A 1 95 ? 6.639 -3.743 -26.334 1.00 75.00 95 GLY A C 1
ATOM 704 O O . GLY A 1 95 ? 6.996 -4.671 -25.610 1.00 75.00 95 GLY A O 1
ATOM 705 N N . VAL A 1 96 ? 7.257 -3.465 -27.482 1.00 79.94 96 VAL A N 1
ATOM 706 C CA . VAL A 1 96 ? 8.520 -4.105 -27.875 1.00 79.94 96 VAL A CA 1
ATOM 707 C C . VAL A 1 96 ? 9.659 -3.370 -27.174 1.00 79.94 96 VAL A C 1
ATOM 709 O O . VAL A 1 96 ? 9.795 -2.157 -27.326 1.00 79.94 96 VAL A O 1
ATOM 712 N N . HIS A 1 97 ? 10.476 -4.094 -26.405 1.00 88.00 97 HIS A N 1
ATOM 713 C CA . HIS A 1 97 ? 11.612 -3.495 -25.707 1.00 88.00 97 HIS A CA 1
ATOM 714 C C . HIS A 1 97 ? 12.581 -2.839 -26.713 1.00 88.00 97 HIS A C 1
ATOM 716 O O . HIS A 1 97 ? 12.858 -3.443 -27.754 1.00 88.00 97 HIS A O 1
ATOM 722 N N . PRO A 1 98 ? 13.162 -1.659 -26.427 1.00 89.31 98 PRO A N 1
ATOM 723 C CA . PRO A 1 98 ? 14.004 -0.950 -27.394 1.00 89.31 98 PRO A CA 1
ATOM 724 C C . PRO A 1 98 ? 15.217 -1.742 -27.886 1.00 89.31 98 PRO A C 1
ATOM 726 O O . PRO A 1 98 ? 15.582 -1.625 -29.053 1.00 89.31 98 PRO A O 1
ATOM 729 N N . THR A 1 99 ? 15.796 -2.607 -27.045 1.00 90.44 99 THR A N 1
ATOM 730 C CA . THR A 1 99 ? 16.839 -3.557 -27.478 1.00 90.44 99 THR A CA 1
ATOM 731 C C . THR A 1 99 ? 16.363 -4.434 -28.636 1.00 90.44 99 THR A C 1
ATOM 733 O O . THR A 1 99 ? 17.095 -4.590 -29.603 1.00 90.44 99 THR A O 1
ATOM 736 N N . ALA A 1 100 ? 15.129 -4.947 -28.595 1.00 88.69 100 ALA A N 1
ATOM 737 C CA . ALA A 1 100 ? 14.604 -5.807 -29.654 1.00 88.69 100 ALA A CA 1
ATOM 738 C C . ALA A 1 100 ? 14.387 -5.042 -30.971 1.00 88.69 100 ALA A C 1
ATOM 740 O O . ALA A 1 100 ? 14.585 -5.605 -32.043 1.00 88.69 100 ALA A O 1
ATOM 741 N N . LEU A 1 101 ? 14.035 -3.751 -30.912 1.00 90.94 101 LEU A N 1
ATOM 742 C CA . LEU A 1 101 ? 13.959 -2.898 -32.105 1.00 90.94 101 LEU A CA 1
ATOM 743 C C . LEU A 1 101 ? 15.346 -2.696 -32.726 1.00 90.94 101 LEU A C 1
ATOM 745 O O . LEU A 1 101 ? 15.513 -2.863 -33.932 1.00 90.94 101 LEU A O 1
ATOM 749 N N . VAL A 1 102 ? 16.348 -2.382 -31.902 1.00 90.81 102 VAL A N 1
ATOM 750 C CA . VAL A 1 102 ? 17.732 -2.202 -32.364 1.00 90.81 102 VAL A CA 1
ATOM 751 C C . VAL A 1 102 ? 18.293 -3.504 -32.949 1.00 90.81 102 VAL A C 1
ATOM 753 O O . VAL A 1 102 ? 18.897 -3.479 -34.019 1.00 90.81 102 VAL A O 1
ATOM 756 N N . GLU A 1 103 ? 18.051 -4.651 -32.310 1.00 87.31 103 GLU A N 1
ATOM 757 C CA . GLU A 1 103 ? 18.465 -5.971 -32.813 1.00 87.31 103 GLU A CA 1
ATOM 758 C C . GLU A 1 103 ? 17.744 -6.371 -34.107 1.00 87.31 103 GLU A C 1
ATOM 760 O O . GLU A 1 103 ? 18.347 -7.001 -34.975 1.00 87.31 103 GLU A O 1
ATOM 765 N N . ALA A 1 104 ? 16.488 -5.949 -34.286 1.00 89.50 104 ALA A N 1
ATOM 766 C CA . ALA A 1 104 ? 15.751 -6.096 -35.542 1.00 89.50 104 ALA A CA 1
ATOM 767 C C . ALA A 1 104 ? 16.240 -5.145 -36.656 1.00 89.50 104 ALA A C 1
ATOM 769 O O . ALA A 1 104 ? 15.704 -5.170 -37.764 1.00 89.50 104 ALA A O 1
ATOM 770 N N . GLY A 1 105 ? 17.252 -4.314 -36.384 1.00 88.69 105 GLY A N 1
ATOM 771 C CA . GLY A 1 105 ? 17.852 -3.399 -37.353 1.00 88.69 105 GLY A CA 1
ATOM 772 C C . GLY A 1 105 ? 17.136 -2.056 -37.482 1.00 88.69 105 GLY A C 1
ATOM 773 O O . GLY A 1 105 ? 17.396 -1.324 -38.437 1.00 88.69 105 GLY A O 1
ATOM 774 N N . VAL A 1 106 ? 16.245 -1.706 -36.548 1.00 92.94 106 VAL A N 1
ATOM 775 C CA . VAL A 1 106 ? 15.629 -0.373 -36.517 1.00 92.94 106 VAL A CA 1
ATOM 776 C C . VAL A 1 106 ? 16.699 0.671 -36.198 1.00 92.94 106 VAL A C 1
ATOM 778 O O . VAL A 1 106 ? 17.518 0.502 -35.292 1.00 92.94 106 VAL A O 1
ATOM 781 N N . ALA A 1 107 ? 16.688 1.769 -36.950 1.00 93.12 107 ALA A N 1
ATOM 782 C CA . ALA A 1 107 ? 17.659 2.842 -36.803 1.00 93.12 107 ALA A CA 1
ATOM 783 C C . ALA A 1 107 ? 17.522 3.567 -35.446 1.00 93.12 107 ALA A C 1
ATOM 785 O O . ALA A 1 107 ? 16.424 3.732 -34.907 1.00 93.12 107 ALA A O 1
ATOM 786 N N . LEU A 1 108 ? 18.653 3.984 -34.861 1.00 91.94 108 LEU A N 1
ATOM 787 C CA . LEU A 1 108 ? 18.682 4.544 -33.500 1.00 91.94 108 LEU A CA 1
ATOM 788 C C . LEU A 1 108 ? 17.947 5.874 -33.352 1.00 91.94 108 LEU A C 1
ATOM 790 O O . LEU A 1 108 ? 17.470 6.185 -32.264 1.00 91.94 108 LEU A O 1
ATOM 794 N N . ASP A 1 109 ? 17.902 6.666 -34.415 1.00 94.56 109 ASP A N 1
ATOM 795 C CA . ASP A 1 109 ? 17.124 7.897 -34.511 1.00 94.56 109 ASP A CA 1
ATOM 796 C C . ASP A 1 109 ? 15.622 7.607 -34.399 1.00 94.56 109 ASP A C 1
ATOM 798 O O . ASP A 1 109 ? 14.947 8.218 -33.573 1.00 94.56 109 ASP A O 1
ATOM 802 N N . ALA A 1 110 ? 15.125 6.590 -35.105 1.00 93.31 110 ALA A N 1
ATOM 803 C CA . ALA A 1 110 ? 13.737 6.153 -34.994 1.00 93.31 110 ALA A CA 1
ATOM 804 C C . ALA A 1 110 ? 13.406 5.625 -33.585 1.00 93.31 110 ALA A C 1
ATOM 806 O O . ALA A 1 110 ? 12.363 5.961 -33.025 1.00 93.31 110 ALA A O 1
ATOM 807 N N . VAL A 1 111 ? 14.306 4.844 -32.969 1.00 93.06 111 VAL A N 1
ATOM 808 C CA . VAL A 1 111 ? 14.125 4.365 -31.583 1.00 93.06 111 VAL A CA 1
ATOM 809 C C . VAL A 1 111 ? 14.177 5.525 -30.580 1.00 93.06 111 VAL A C 1
ATOM 811 O O . VAL A 1 111 ? 13.382 5.563 -29.645 1.00 93.06 111 VAL A O 1
ATOM 814 N N . LYS A 1 112 ? 15.076 6.499 -30.768 1.00 93.81 112 LYS A N 1
ATOM 815 C CA . LYS A 1 112 ? 15.152 7.717 -29.945 1.00 93.81 112 LYS A CA 1
ATOM 816 C C . LYS A 1 112 ? 13.830 8.481 -29.988 1.00 93.81 112 LYS A C 1
ATOM 818 O O . LYS A 1 112 ? 13.335 8.870 -28.932 1.00 93.81 112 LYS A O 1
ATOM 823 N N . ASP A 1 113 ? 13.293 8.710 -31.182 1.00 92.81 113 ASP A N 1
ATOM 824 C CA . ASP A 1 113 ? 12.062 9.478 -31.364 1.00 92.81 113 ASP A CA 1
ATOM 825 C C . ASP A 1 113 ? 10.856 8.742 -30.769 1.00 92.81 113 ASP A C 1
ATOM 827 O O . ASP A 1 113 ? 10.061 9.359 -30.062 1.00 92.81 113 ASP A O 1
ATOM 831 N N . LEU A 1 114 ? 10.780 7.415 -30.942 1.00 89.38 114 LEU A N 1
ATOM 832 C CA . LEU A 1 114 ? 9.752 6.570 -30.323 1.00 89.38 114 LEU A CA 1
ATOM 833 C C . LEU A 1 114 ? 9.754 6.664 -28.787 1.00 89.38 114 LEU A C 1
ATOM 835 O O . LEU A 1 114 ? 8.693 6.655 -28.167 1.00 89.38 114 LEU A O 1
ATOM 839 N N . LEU A 1 115 ? 10.937 6.758 -28.176 1.00 87.88 115 LEU A N 1
ATOM 840 C CA . LEU A 1 115 ? 11.105 6.850 -26.723 1.00 87.88 115 LEU A CA 1
ATOM 841 C C . LEU A 1 115 ? 11.058 8.284 -26.180 1.00 87.88 115 LEU A C 1
ATOM 843 O O . LEU A 1 115 ? 11.158 8.480 -24.970 1.00 87.88 115 LEU A O 1
ATOM 847 N N . GLY A 1 116 ? 10.956 9.297 -27.045 1.00 89.69 116 GLY A N 1
ATOM 848 C CA . GLY A 1 116 ? 11.018 10.700 -26.629 1.00 89.69 116 GLY A CA 1
ATOM 849 C C . GLY A 1 116 ? 12.375 11.106 -26.040 1.00 89.69 116 GLY A C 1
ATOM 850 O O . GLY A 1 116 ? 12.465 12.050 -25.257 1.00 89.69 116 GLY A O 1
ATOM 851 N N . HIS A 1 117 ? 13.447 10.396 -26.390 1.00 92.50 117 HIS A N 1
ATOM 852 C CA . HIS A 1 117 ? 14.791 10.711 -25.923 1.00 92.50 117 HIS A CA 1
ATOM 853 C C . HIS A 1 117 ? 15.311 12.007 -26.564 1.00 92.50 117 HIS A C 1
ATOM 855 O O . HIS A 1 117 ? 15.222 12.214 -27.776 1.00 92.50 117 HIS A O 1
ATOM 861 N N . ALA A 1 118 ? 15.926 12.869 -25.752 1.00 90.75 118 ALA A N 1
ATOM 862 C CA . ALA A 1 118 ? 16.424 14.170 -26.205 1.00 90.75 118 ALA A CA 1
ATOM 863 C C . ALA A 1 118 ? 17.640 14.076 -27.150 1.00 90.75 118 ALA A C 1
ATOM 865 O O . ALA A 1 118 ? 17.883 14.987 -27.935 1.00 90.75 118 ALA A O 1
ATOM 866 N N . SER A 1 119 ? 18.409 12.983 -27.101 1.00 91.94 119 SER A N 1
ATOM 867 C CA . SER A 1 119 ? 19.633 12.797 -27.890 1.00 91.94 119 SER A CA 1
ATOM 868 C C . SER A 1 119 ? 19.791 11.346 -28.335 1.00 91.94 119 SER A C 1
ATOM 870 O O . SER A 1 119 ? 19.335 10.428 -27.662 1.00 91.94 119 SER A O 1
ATOM 872 N N . ILE A 1 120 ? 20.486 11.119 -29.453 1.00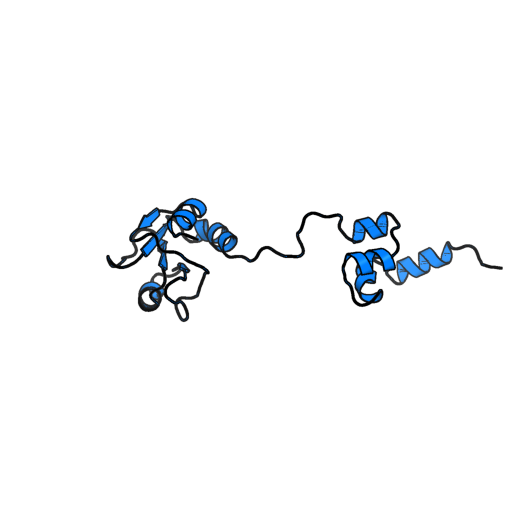 88.75 120 ILE A N 1
ATOM 873 C CA . ILE A 1 120 ? 20.820 9.761 -29.913 1.00 88.75 120 ILE A CA 1
ATOM 874 C C . ILE A 1 120 ? 21.691 9.045 -28.874 1.00 88.75 120 ILE A C 1
ATOM 876 O O . ILE A 1 120 ? 21.530 7.846 -28.659 1.00 88.75 120 ILE A O 1
ATOM 880 N N . SER A 1 121 ? 22.568 9.774 -28.177 1.00 88.81 121 SER A N 1
ATOM 881 C CA . SER A 1 121 ? 23.481 9.196 -27.186 1.00 88.81 121 SER A CA 1
ATOM 882 C C . SER A 1 121 ? 22.760 8.499 -26.031 1.00 88.81 121 SER A C 1
ATOM 884 O O . SER A 1 121 ? 23.244 7.481 -25.547 1.00 88.81 121 SER A O 1
ATOM 886 N N . THR A 1 122 ? 21.580 8.973 -25.618 1.00 87.62 122 THR A N 1
ATOM 887 C CA . THR A 1 122 ? 20.806 8.324 -24.542 1.00 87.62 122 THR A CA 1
ATOM 888 C C . THR A 1 122 ? 20.158 7.013 -24.998 1.00 87.62 122 THR A C 1
ATOM 890 O O . THR A 1 122 ? 19.826 6.172 -24.172 1.00 87.62 122 THR A O 1
ATOM 893 N N . THR A 1 123 ? 20.022 6.801 -26.309 1.00 92.06 123 THR A N 1
ATOM 894 C CA . THR A 1 123 ? 19.499 5.565 -26.918 1.00 92.06 123 THR A CA 1
ATOM 895 C C . THR A 1 123 ? 20.616 4.561 -27.237 1.00 92.06 123 THR A C 1
ATOM 897 O O . THR A 1 123 ? 20.350 3.375 -27.425 1.00 92.06 123 THR A O 1
ATOM 900 N N . GLN A 1 124 ? 21.887 4.985 -27.230 1.00 90.00 124 GLN A N 1
ATOM 901 C CA . GLN A 1 124 ? 23.037 4.112 -27.517 1.00 90.00 124 GLN A CA 1
ATOM 902 C C . GLN A 1 124 ? 23.216 2.975 -26.507 1.00 90.00 124 GLN A C 1
ATOM 904 O O . GLN A 1 124 ? 23.851 1.976 -26.839 1.00 90.00 124 GLN A O 1
ATOM 909 N N . ILE A 1 125 ? 22.620 3.071 -25.314 1.00 87.81 125 ILE A N 1
ATOM 910 C CA . ILE A 1 125 ? 22.624 1.983 -24.329 1.00 87.81 125 ILE A CA 1
ATOM 911 C C . ILE A 1 125 ? 22.063 0.672 -24.909 1.00 87.81 125 ILE A C 1
ATOM 913 O O . ILE A 1 125 ? 22.583 -0.401 -24.608 1.00 87.81 125 ILE A O 1
ATOM 917 N N . TYR A 1 126 ? 21.085 0.760 -25.816 1.00 88.44 126 TYR A N 1
ATOM 918 C CA . TYR A 1 126 ? 20.440 -0.397 -26.441 1.00 88.44 126 TYR A CA 1
ATOM 919 C C . TYR A 1 126 ? 21.276 -1.059 -27.541 1.00 88.44 126 TYR A C 1
ATOM 921 O O . TYR A 1 126 ? 20.975 -2.178 -27.939 1.00 88.44 126 TYR A O 1
ATOM 929 N N . LEU A 1 127 ? 22.355 -0.418 -28.008 1.00 85.44 127 LEU A N 1
ATOM 930 C CA . LEU A 1 127 ? 23.298 -1.053 -28.936 1.00 85.44 127 LEU A CA 1
ATOM 931 C C . LEU A 1 127 ? 24.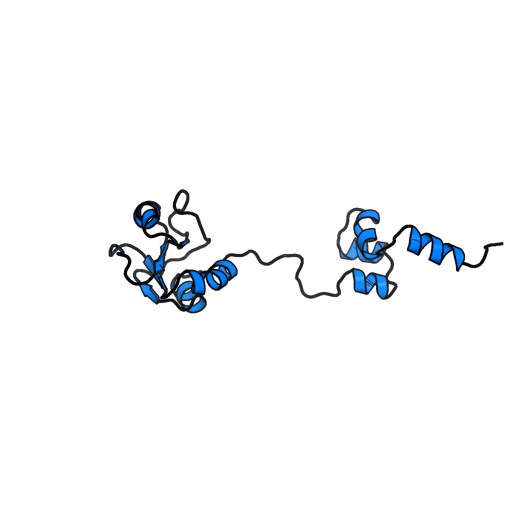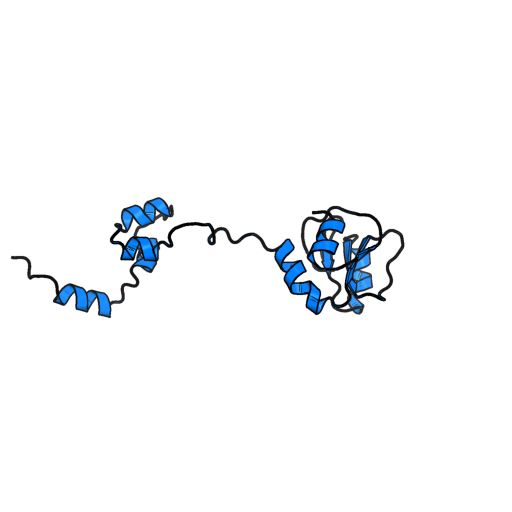122 -2.151 -28.261 1.00 85.44 127 LEU A C 1
ATOM 933 O O . LEU A 1 127 ? 24.718 -2.979 -28.949 1.00 85.44 127 LEU A O 1
ATOM 937 N N . HIS A 1 128 ? 24.263 -2.094 -26.930 1.00 82.25 128 HIS A N 1
ATOM 938 C CA . HIS A 1 128 ? 25.252 -2.881 -26.188 1.00 82.25 128 HIS A CA 1
ATOM 939 C C . HIS A 1 128 ? 26.645 -2.843 -26.855 1.00 82.25 128 HIS A C 1
ATOM 941 O O . HIS A 1 128 ? 27.386 -3.836 -26.875 1.00 82.25 128 HIS A O 1
ATOM 947 N N . ALA A 1 129 ? 26.984 -1.692 -27.447 1.00 78.00 129 ALA A N 1
ATOM 948 C CA . ALA A 1 129 ? 28.242 -1.473 -28.132 1.00 78.00 129 ALA A CA 1
ATOM 949 C C . ALA A 1 129 ? 29.350 -1.327 -27.088 1.00 78.00 129 ALA A C 1
ATOM 951 O O . ALA A 1 129 ? 29.372 -0.386 -26.299 1.00 78.00 129 ALA A O 1
ATOM 952 N N . THR A 1 130 ? 30.287 -2.268 -27.088 1.00 79.31 130 THR A N 1
ATOM 953 C CA . THR A 1 130 ? 31.541 -2.144 -26.344 1.00 79.31 130 THR A CA 1
ATOM 954 C C . THR A 1 130 ? 32.657 -1.784 -27.315 1.00 79.31 130 THR A C 1
ATOM 956 O O . THR A 1 130 ? 32.584 -2.124 -28.498 1.00 79.31 130 THR A O 1
ATOM 959 N N . ALA A 1 131 ? 33.726 -1.149 -26.827 1.00 77.06 131 ALA A N 1
ATOM 960 C CA . ALA A 1 131 ? 34.901 -0.852 -27.652 1.00 77.06 131 ALA A CA 1
ATOM 961 C C . ALA A 1 131 ? 35.433 -2.107 -28.377 1.00 77.06 131 ALA A C 1
ATOM 963 O O . ALA A 1 131 ? 35.795 -2.043 -29.549 1.00 77.06 131 ALA A O 1
ATOM 964 N N . GLY A 1 132 ? 35.394 -3.270 -27.712 1.00 81.44 132 GLY A N 1
ATOM 965 C CA . GLY A 1 132 ? 35.764 -4.556 -28.309 1.00 81.44 132 GLY A CA 1
ATOM 966 C C . GLY A 1 132 ? 34.853 -4.976 -29.468 1.00 81.44 132 GLY A C 1
ATOM 967 O O . GLY A 1 132 ? 35.357 -5.310 -30.541 1.00 81.44 132 GLY A O 1
ATOM 968 N N . ARG A 1 133 ? 33.525 -4.907 -29.285 1.00 78.00 133 ARG A N 1
ATOM 969 C CA . ARG A 1 133 ? 32.539 -5.243 -30.331 1.00 78.00 133 ARG A CA 1
ATOM 970 C C . ARG A 1 133 ? 32.627 -4.294 -31.527 1.00 78.00 133 ARG A C 1
ATOM 972 O O . ARG A 1 133 ? 32.552 -4.743 -32.666 1.00 78.00 133 ARG A O 1
ATOM 979 N N . LEU A 1 134 ? 32.848 -3.003 -31.277 1.00 82.38 134 LEU A N 1
ATOM 980 C CA . LEU A 1 134 ? 33.028 -2.001 -32.330 1.00 82.38 134 LEU A CA 1
ATOM 981 C C . LEU A 1 134 ? 34.307 -2.247 -33.135 1.00 82.38 134 LEU A C 1
ATOM 983 O O . LEU A 1 134 ? 34.266 -2.238 -34.362 1.00 82.38 134 LEU A O 1
ATOM 987 N N . ALA A 1 135 ? 35.428 -2.528 -32.466 1.00 84.56 135 ALA A N 1
ATOM 988 C CA . ALA A 1 135 ? 36.679 -2.851 -33.146 1.00 84.56 135 ALA A CA 1
ATOM 989 C C . ALA A 1 135 ? 36.565 -4.137 -33.984 1.00 84.56 135 ALA A C 1
ATOM 991 O O . ALA A 1 135 ? 37.130 -4.220 -35.073 1.00 84.56 135 ALA A O 1
ATOM 992 N N . GLU A 1 136 ? 35.832 -5.144 -33.501 1.00 85.44 136 GLU A N 1
ATOM 993 C CA . GLU A 1 136 ? 35.565 -6.367 -34.259 1.00 85.44 136 GLU A CA 1
ATOM 994 C C . GLU A 1 136 ? 34.697 -6.114 -35.493 1.00 85.44 136 GLU A C 1
ATOM 996 O O . GLU A 1 136 ? 35.053 -6.565 -36.581 1.00 85.44 136 GLU A O 1
ATOM 1001 N N . ALA A 1 137 ? 33.600 -5.371 -35.343 1.00 84.50 137 ALA A N 1
ATOM 1002 C CA . ALA A 1 137 ? 32.737 -5.001 -36.458 1.00 84.50 137 ALA A CA 1
ATOM 1003 C C . ALA A 1 137 ? 33.505 -4.186 -37.510 1.00 84.50 137 ALA A C 1
ATOM 1005 O O . ALA A 1 137 ? 33.443 -4.505 -38.695 1.00 84.50 137 ALA A O 1
ATOM 1006 N N . ALA A 1 138 ? 34.310 -3.209 -37.080 1.00 87.00 138 ALA A N 1
ATOM 1007 C CA . ALA A 1 138 ? 35.128 -2.389 -37.968 1.00 87.00 138 ALA A CA 1
ATOM 1008 C C . ALA A 1 138 ? 36.127 -3.221 -38.790 1.00 87.00 138 ALA A C 1
ATOM 1010 O O . ALA A 1 138 ? 36.313 -2.956 -39.973 1.00 87.00 138 ALA A O 1
ATOM 1011 N N . ARG A 1 139 ? 36.728 -4.269 -38.204 1.00 89.75 139 ARG A N 1
ATOM 1012 C CA . ARG A 1 139 ? 37.618 -5.192 -38.935 1.00 89.75 139 ARG A CA 1
ATOM 1013 C C . ARG A 1 139 ? 36.901 -6.002 -40.020 1.00 89.75 139 ARG A C 1
ATOM 1015 O O . ARG A 1 139 ? 37.558 -6.432 -40.961 1.00 89.75 139 ARG A O 1
ATOM 1022 N N . LYS A 1 140 ? 35.596 -6.249 -39.868 1.00 88.50 140 LYS A N 1
ATOM 1023 C CA . LYS A 1 140 ? 34.778 -7.012 -40.827 1.00 88.50 140 LYS A CA 1
ATOM 1024 C C . LYS A 1 140 ? 34.250 -6.150 -41.976 1.00 88.50 140 LYS A C 1
ATOM 1026 O O . LYS A 1 140 ? 33.771 -6.707 -42.960 1.00 88.50 140 LYS A O 1
ATOM 1031 N N . LEU A 1 141 ? 34.313 -4.822 -41.861 1.00 87.12 141 LEU A N 1
ATOM 1032 C CA . LEU A 1 141 ? 33.881 -3.934 -42.932 1.00 87.12 141 LEU A CA 1
ATOM 1033 C C . LEU A 1 141 ? 34.861 -4.009 -44.114 1.00 87.12 141 LEU A C 1
ATOM 1035 O O . LEU A 1 141 ? 36.078 -4.043 -43.906 1.00 87.12 141 LEU A O 1
ATOM 1039 N N . PRO A 1 142 ? 34.357 -4.020 -45.361 1.00 84.94 142 PRO A N 1
ATOM 1040 C CA . PRO A 1 142 ? 35.214 -3.902 -46.528 1.00 84.94 142 PRO A CA 1
ATOM 1041 C C . PRO A 1 142 ? 35.969 -2.572 -46.468 1.00 84.94 142 PRO A C 1
ATOM 1043 O O . PRO A 1 142 ? 35.429 -1.553 -46.031 1.00 84.94 142 PRO A O 1
ATOM 1046 N N . ARG A 1 143 ? 37.229 -2.573 -46.913 1.00 81.06 143 ARG A N 1
ATOM 1047 C CA . ARG A 1 143 ? 37.969 -1.321 -47.078 1.00 81.06 143 ARG A CA 1
ATOM 1048 C C . ARG A 1 143 ? 37.267 -0.508 -48.160 1.00 81.06 143 ARG A C 1
ATOM 1050 O O . ARG A 1 143 ? 37.137 -0.981 -49.287 1.00 81.06 143 ARG A O 1
ATOM 1057 N N . LEU A 1 144 ? 36.784 0.672 -47.785 1.00 72.12 144 LEU A N 1
ATOM 1058 C CA . LEU A 1 144 ? 36.293 1.646 -48.750 1.00 72.12 144 LEU A CA 1
ATOM 1059 C C . LEU A 1 144 ? 37.476 2.069 -49.647 1.00 72.12 144 LEU A C 1
ATOM 1061 O O . LEU A 1 144 ? 38.597 2.149 -49.131 1.00 72.12 144 LEU A O 1
ATOM 1065 N N . PRO A 1 145 ? 37.249 2.240 -50.960 1.00 69.81 145 PRO A N 1
ATOM 1066 C CA . PRO A 1 145 ? 38.284 2.641 -51.912 1.00 69.81 145 PRO A CA 1
ATOM 1067 C C . PRO A 1 145 ? 38.862 4.028 -51.613 1.00 69.81 145 PRO A C 1
ATOM 1069 O O . PRO A 1 145 ? 38.140 4.863 -51.020 1.00 69.81 145 PRO A O 1
#

Secondary structure (DSSP, 8-state):
-BHHHHHHHTT-EEES---B---B--TTT--TTSEEE-SSGGGHHHHHHT--EEEEETTS---TT--EEEES-HHHHHHHHHHTTSPP-TT--SS--HHHHHHTT--HHHHHHHTT-SSHHHHGGGGT--HHHHHHHHHHSPPP-

InterPro domains:
  IPR002104 Integrase, catalytic domain [PF00589] (99-131)
  IPR011010 DNA breaking-rejoining enzyme, catalytic core [SSF56349] (98-141)
  IPR013762 Integrase-like, catalytic domain superfamily [G3DSA:1.10.443.10] (97-143)